Protein AF-A0AAV4A2F4-F1 (afdb_monomer_lite)

Radius of gyration: 17.82 Å; chains: 1; bounding box: 48×40×34 Å

Foldseek 3Di:
DDDDPVPPDDPVVVCVVVVPDDPVVLVVVLVVVVVQVVCVVPPHPVVCLVVCVVVDPDDPDCDSVNVVVVSVVSVVDPPVPSVVVSVPVVVDDD

pLDDT: mean 74.6, std 8.45, range [47.34, 90.25]

Sequence (94 aa):
MRISWTARKSNEEVMEMAEYKRSLLKTTRKRQLQFFGHINRADGIEKQILCGKICGTKGRGRHKIHSLNSYSTRKESPNNELIRELTTERNGRP

Secondary structure (DSSP, 8-state):
----GGG---HHHHHHHTT----HHHHHHHHHHHHHHHHHHHTHHHHHHHTTTT--SPPTTS-HHHHHHHHHHHHHS--HHHHHHHHHHHTT--

Organism: NCBI:txid259542

Structure (mmCIF, N/CA/C/O backbone):
data_AF-A0AAV4A2F4-F1
#
_entry.id   AF-A0AAV4A2F4-F1
#
loop_
_atom_site.group_PDB
_atom_site.id
_atom_site.type_symbol
_atom_site.label_atom_id
_atom_site.label_alt_id
_atom_site.label_comp_id
_atom_site.label_asym_id
_atom_site.label_entity_id
_atom_site.label_seq_id
_atom_site.pdbx_PDB_ins_code
_atom_site.Cartn_x
_atom_site.Cartn_y
_atom_site.Cartn_z
_atom_site.occupancy
_atom_site.B_iso_or_equiv
_atom_site.auth_seq_id
_atom_site.auth_comp_id
_atom_site.auth_asym_id
_atom_site.auth_atom_id
_atom_site.pdbx_PDB_model_num
ATOM 1 N N . MET A 1 1 ? -23.152 -13.925 11.053 1.00 70.31 1 MET A N 1
ATOM 2 C CA . MET A 1 1 ? -23.952 -12.688 11.193 1.00 70.31 1 MET A CA 1
ATOM 3 C C . MET A 1 1 ? -24.664 -12.414 9.874 1.00 70.31 1 MET A C 1
ATOM 5 O O . MET A 1 1 ? -23.986 -12.291 8.862 1.00 70.31 1 MET A O 1
ATOM 9 N N . ARG A 1 2 ? -26.003 -12.418 9.840 1.00 80.81 2 ARG A N 1
ATOM 10 C CA . ARG A 1 2 ? -26.785 -12.118 8.624 1.00 80.81 2 ARG A CA 1
ATOM 11 C C . ARG A 1 2 ? -27.315 -10.693 8.741 1.00 80.81 2 ARG A C 1
ATOM 13 O O . ARG A 1 2 ? -28.048 -10.402 9.677 1.00 80.81 2 ARG A O 1
ATOM 20 N N . ILE A 1 3 ? -26.921 -9.821 7.819 1.00 80.00 3 ILE A N 1
ATOM 21 C CA . ILE A 1 3 ? -27.353 -8.420 7.775 1.00 80.00 3 ILE A CA 1
ATOM 22 C C . ILE A 1 3 ? -28.304 -8.284 6.591 1.00 80.00 3 ILE A C 1
ATOM 24 O O . ILE A 1 3 ? -27.959 -8.664 5.473 1.00 80.00 3 ILE A O 1
ATOM 28 N N . SER A 1 4 ? -29.513 -7.786 6.842 1.00 85.69 4 SER A N 1
ATOM 29 C CA . SER A 1 4 ? -30.471 -7.485 5.778 1.00 85.69 4 SER A CA 1
ATOM 30 C C . SER A 1 4 ? -29.936 -6.355 4.895 1.00 85.69 4 SER A C 1
ATOM 32 O O . SER A 1 4 ? -29.487 -5.328 5.403 1.00 85.69 4 SER A O 1
ATOM 34 N N . TRP A 1 5 ? -30.028 -6.510 3.574 1.00 81.19 5 TRP A N 1
ATOM 35 C CA . TRP A 1 5 ? -29.654 -5.468 2.612 1.00 81.19 5 TRP A CA 1
ATOM 36 C C . TRP A 1 5 ? -30.557 -4.224 2.715 1.00 81.19 5 TRP A C 1
ATOM 38 O O . TRP A 1 5 ? -30.145 -3.126 2.348 1.00 81.19 5 TRP A O 1
ATOM 48 N N . THR A 1 6 ? -31.762 -4.368 3.277 1.00 90.25 6 THR A N 1
ATOM 49 C CA . THR A 1 6 ? -32.710 -3.272 3.533 1.00 90.25 6 THR A CA 1
ATOM 50 C C . THR A 1 6 ? -32.335 -2.447 4.768 1.00 90.25 6 THR A C 1
ATOM 52 O O . THR A 1 6 ? -32.819 -1.331 4.927 1.00 90.25 6 THR A O 1
ATOM 55 N N . ALA A 1 7 ? -31.459 -2.962 5.640 1.00 85.00 7 ALA A N 1
ATOM 56 C CA . ALA A 1 7 ? -31.115 -2.324 6.911 1.00 85.00 7 ALA A CA 1
ATOM 57 C C . ALA A 1 7 ? -30.270 -1.043 6.767 1.00 85.00 7 ALA A C 1
ATOM 59 O O . ALA A 1 7 ?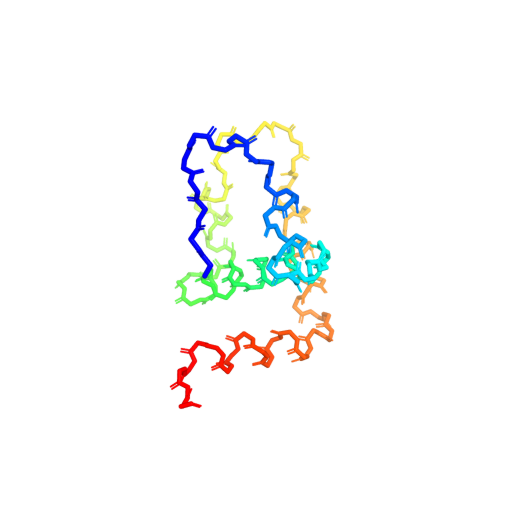 -30.104 -0.337 7.755 1.00 85.00 7 ALA A O 1
ATOM 60 N N . ARG A 1 8 ? -29.727 -0.750 5.569 1.00 84.31 8 ARG A N 1
ATOM 61 C CA . ARG A 1 8 ? -28.942 0.467 5.243 1.00 84.31 8 ARG A CA 1
ATOM 62 C C . ARG A 1 8 ? -27.877 0.828 6.297 1.00 84.31 8 ARG A C 1
ATOM 64 O O . ARG A 1 8 ? -27.647 2.002 6.566 1.00 84.31 8 ARG A O 1
ATOM 71 N N . LYS A 1 9 ? -27.222 -0.182 6.876 1.00 86.06 9 LYS A N 1
ATOM 72 C CA . LYS A 1 9 ? -26.176 0.010 7.888 1.00 86.06 9 LYS A CA 1
ATOM 73 C C . LYS A 1 9 ? -24.895 0.569 7.282 1.00 86.06 9 LYS A C 1
ATOM 75 O O . LYS A 1 9 ? -24.525 0.206 6.164 1.00 86.06 9 LYS A O 1
ATOM 80 N N . SER A 1 10 ? -24.210 1.423 8.036 1.00 85.50 10 SER A N 1
ATOM 81 C CA . SER A 1 10 ? -22.905 1.950 7.629 1.00 85.50 10 SER A CA 1
ATOM 82 C C . SER A 1 10 ? -21.804 0.897 7.807 1.00 85.50 10 SER A C 1
ATOM 84 O O . SER A 1 10 ? -21.923 -0.024 8.616 1.00 85.50 10 SER A O 1
ATOM 86 N N . ASN A 1 11 ? -20.702 1.027 7.065 1.00 82.62 11 ASN A N 1
ATOM 87 C CA . ASN A 1 11 ? -19.571 0.103 7.197 1.00 82.62 11 ASN A CA 1
ATOM 88 C C . ASN A 1 11 ? -18.973 0.118 8.616 1.00 82.62 11 ASN A C 1
ATOM 90 O O . ASN A 1 11 ? -18.531 -0.929 9.084 1.00 82.62 11 ASN A O 1
ATOM 94 N N . GLU A 1 12 ? -18.979 1.269 9.297 1.00 81.19 12 GLU A N 1
ATOM 95 C CA . GLU A 1 12 ? -18.567 1.400 10.700 1.00 81.19 12 GLU A CA 1
ATOM 96 C C . GLU A 1 12 ? -19.451 0.571 11.645 1.00 81.19 12 GLU A C 1
ATOM 98 O O . GLU A 1 12 ? -18.920 -0.250 12.390 1.00 81.19 12 GLU A O 1
ATOM 103 N N . GLU A 1 13 ? -20.781 0.697 11.565 1.00 84.94 13 GLU A N 1
ATOM 104 C CA . GLU A 1 13 ? -21.713 -0.060 12.424 1.00 84.94 13 GLU A CA 1
ATOM 105 C C . GLU A 1 13 ? -21.592 -1.573 12.222 1.00 84.94 13 GLU A C 1
ATOM 107 O O . GLU A 1 13 ? -21.711 -2.363 13.159 1.00 84.94 13 GLU A O 1
ATOM 112 N N . VAL A 1 14 ? -21.361 -1.996 10.978 1.00 83.19 14 VAL A N 1
ATOM 113 C CA . VAL A 1 14 ? -21.156 -3.409 10.653 1.00 83.19 14 VAL A CA 1
ATOM 114 C C . VAL A 1 14 ? -19.846 -3.925 11.250 1.00 83.19 14 VAL A C 1
ATOM 116 O O . VAL A 1 14 ? -19.795 -5.067 11.705 1.00 83.19 14 VAL A O 1
ATOM 119 N N . MET A 1 15 ? -18.795 -3.101 11.270 1.0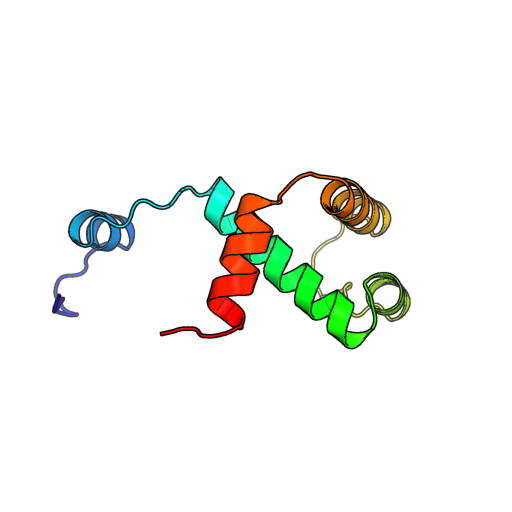0 81.50 15 MET A N 1
ATOM 120 C CA . MET A 1 15 ? -17.520 -3.458 11.896 1.00 81.50 15 MET A CA 1
ATOM 121 C C . MET A 1 15 ? -17.622 -3.517 13.420 1.00 81.50 15 MET A C 1
ATOM 123 O O . MET A 1 15 ? -17.056 -4.432 14.011 1.00 81.50 15 MET A O 1
ATOM 127 N N . GLU A 1 16 ? -18.350 -2.590 14.041 1.00 82.56 16 GLU A N 1
ATOM 128 C CA . GLU A 1 16 ? -18.591 -2.579 15.486 1.00 82.56 16 GLU A CA 1
ATOM 129 C C . GLU A 1 16 ? -19.396 -3.805 15.930 1.00 82.56 16 GLU A C 1
ATOM 131 O O . GLU A 1 16 ? -18.990 -4.510 16.848 1.00 82.56 16 GLU A O 1
ATOM 136 N N . MET A 1 17 ? -20.469 -4.138 15.206 1.00 81.88 17 MET A N 1
ATOM 137 C CA . MET A 1 17 ? -21.284 -5.328 15.474 1.00 81.88 17 MET A CA 1
ATOM 138 C C . MET A 1 17 ? -20.508 -6.641 15.284 1.00 81.88 17 MET A C 1
ATOM 140 O O . MET A 1 17 ? -20.804 -7.636 15.938 1.00 81.88 17 MET A O 1
ATOM 144 N N . ALA A 1 18 ? -19.519 -6.654 14.388 1.00 80.25 18 ALA A N 1
ATOM 145 C CA . ALA A 1 18 ? -18.619 -7.788 14.190 1.00 80.25 18 ALA A CA 1
ATOM 146 C C . ALA A 1 18 ? -17.412 -7.781 15.151 1.00 80.25 18 ALA A C 1
ATOM 148 O O . ALA A 1 18 ? -16.499 -8.587 14.966 1.00 80.25 18 ALA A O 1
ATOM 149 N N . GLU A 1 19 ? -17.368 -6.845 16.109 1.00 71.44 19 GLU A N 1
ATOM 150 C CA . GLU A 1 19 ? -16.257 -6.605 17.045 1.00 71.44 19 GLU A CA 1
ATOM 151 C C . GLU A 1 19 ? -14.891 -6.469 16.349 1.00 71.44 19 GLU A C 1
ATOM 153 O O . GLU A 1 19 ? -13.819 -6.756 16.893 1.00 71.44 19 GLU A O 1
ATOM 158 N N . TYR A 1 20 ? -14.911 -6.002 15.100 1.00 70.94 20 TYR A N 1
ATOM 159 C CA . TYR A 1 20 ? -13.747 -6.004 14.237 1.00 70.94 20 TYR A CA 1
ATOM 160 C C . TYR A 1 20 ? -12.908 -4.748 14.478 1.00 70.94 20 TYR A C 1
ATOM 162 O O . TYR A 1 20 ? -13.066 -3.714 13.823 1.00 70.94 20 TYR A O 1
ATOM 170 N N . LYS A 1 21 ? -11.958 -4.835 15.412 1.00 68.25 21 LYS A N 1
ATOM 171 C CA . LYS A 1 21 ? -11.025 -3.740 15.715 1.00 68.25 21 LYS A CA 1
ATOM 172 C C . LYS A 1 21 ? -10.034 -3.525 14.562 1.00 68.25 21 LYS A C 1
ATOM 174 O O . LYS A 1 21 ? -8.991 -4.177 14.479 1.00 68.25 21 LYS A O 1
ATOM 179 N N . ARG A 1 22 ? -10.317 -2.570 13.665 1.00 65.50 22 ARG A N 1
ATOM 180 C CA . ARG A 1 22 ? -9.338 -2.109 12.663 1.00 65.50 22 ARG A CA 1
ATOM 181 C C . ARG A 1 22 ? -8.395 -1.083 13.272 1.00 65.50 22 ARG A C 1
ATOM 183 O O . ARG A 1 22 ? -8.745 0.077 13.434 1.00 65.50 22 ARG A O 1
ATOM 190 N N . SER A 1 23 ? -7.137 -1.465 13.464 1.00 78.56 23 SER A N 1
ATOM 191 C CA . SER A 1 23 ? -6.073 -0.461 13.470 1.00 78.56 23 SER A CA 1
ATOM 192 C C . SER A 1 23 ? -5.824 -0.025 12.025 1.00 78.56 23 SER A C 1
ATOM 194 O O . SER A 1 23 ? -5.343 -0.810 11.195 1.00 78.56 23 SER A O 1
ATOM 196 N N . LEU A 1 24 ? -6.178 1.222 11.703 1.00 76.25 24 LEU A N 1
ATOM 197 C CA . LEU A 1 24 ? -5.962 1.815 10.379 1.00 76.25 24 LEU A CA 1
ATOM 198 C C . LEU A 1 24 ? -4.485 1.727 9.968 1.00 76.25 24 LEU A C 1
ATOM 200 O O . LEU A 1 24 ? -4.173 1.359 8.832 1.00 76.25 24 LEU A O 1
ATOM 204 N N . LEU A 1 25 ? -3.575 1.984 10.911 1.00 78.94 25 LEU A N 1
ATOM 205 C CA . LEU A 1 25 ? -2.132 1.876 10.704 1.00 78.94 25 LEU A CA 1
ATOM 206 C C . LEU A 1 25 ? -1.704 0.432 10.427 1.00 78.94 25 LEU A C 1
ATOM 208 O O . LEU A 1 25 ? -0.991 0.196 9.449 1.00 78.94 25 LEU A O 1
ATOM 212 N N . LYS A 1 26 ? -2.181 -0.541 11.220 1.00 79.44 26 LYS A N 1
ATOM 213 C CA . LYS A 1 26 ? -1.872 -1.970 11.022 1.00 79.44 26 LYS A CA 1
ATOM 214 C C . LYS A 1 26 ? -2.359 -2.450 9.652 1.00 79.44 26 LYS A C 1
ATOM 216 O O . LYS A 1 26 ? -1.598 -3.047 8.894 1.00 79.44 26 LYS A O 1
ATOM 221 N N . THR A 1 27 ? -3.592 -2.100 9.287 1.00 82.50 27 THR A N 1
ATOM 222 C CA . THR A 1 27 ? -4.220 -2.486 8.011 1.00 82.50 27 THR A CA 1
ATOM 223 C C . THR A 1 27 ? -3.510 -1.858 6.812 1.00 82.50 27 THR A C 1
ATOM 225 O O . THR A 1 27 ? -3.209 -2.537 5.829 1.00 82.50 27 THR A O 1
ATOM 228 N N . THR A 1 28 ? -3.195 -0.564 6.894 1.00 82.88 28 THR A N 1
ATOM 229 C CA . THR A 1 28 ? -2.479 0.157 5.833 1.00 82.88 28 THR A CA 1
ATOM 230 C C . THR A 1 28 ? -1.082 -0.418 5.636 1.00 82.88 28 THR A C 1
ATOM 232 O O . THR A 1 28 ? -0.665 -0.682 4.507 1.00 82.88 28 THR A O 1
ATOM 235 N N . ARG A 1 29 ? -0.373 -0.688 6.736 1.00 80.56 29 ARG A N 1
ATOM 236 C CA . ARG A 1 29 ? 0.966 -1.275 6.709 1.00 80.56 29 ARG A CA 1
ATOM 237 C C . ARG A 1 29 ? 0.953 -2.700 6.152 1.00 80.56 29 ARG A C 1
ATOM 239 O O . ARG A 1 29 ? 1.798 -3.016 5.318 1.00 80.56 29 ARG A O 1
ATOM 246 N N . LYS A 1 30 ? -0.039 -3.514 6.522 1.00 83.44 30 LYS A N 1
ATOM 247 C CA . LYS A 1 30 ? -0.254 -4.867 5.988 1.00 83.44 30 LYS A CA 1
ATOM 248 C C . LYS A 1 30 ? -0.421 -4.857 4.465 1.00 83.44 30 LYS A C 1
ATOM 250 O O . LYS A 1 30 ? 0.303 -5.556 3.760 1.00 83.44 30 LYS A O 1
ATOM 255 N N . ARG A 1 31 ? -1.305 -3.998 3.943 1.00 83.94 31 ARG A N 1
ATOM 256 C CA . ARG A 1 31 ? -1.533 -3.837 2.493 1.00 83.94 31 ARG A CA 1
ATOM 257 C C . ARG A 1 31 ? -0.273 -3.384 1.754 1.00 83.94 31 ARG A C 1
ATOM 259 O O . ARG A 1 31 ? 0.054 -3.922 0.700 1.00 83.94 31 ARG A O 1
ATOM 266 N N . GLN A 1 32 ? 0.461 -2.427 2.323 1.00 82.88 32 GLN A N 1
ATOM 267 C CA . GLN A 1 32 ? 1.730 -1.954 1.759 1.00 82.88 32 GLN A CA 1
ATOM 268 C C . GLN A 1 32 ? 2.769 -3.082 1.679 1.00 82.88 32 GLN A C 1
ATOM 270 O O . GLN A 1 32 ? 3.394 -3.260 0.639 1.00 82.88 32 GLN A O 1
ATOM 275 N N . LEU A 1 33 ? 2.922 -3.883 2.738 1.00 82.50 33 LEU A N 1
ATOM 276 C CA . LEU A 1 33 ? 3.842 -5.025 2.756 1.00 82.50 33 LEU A CA 1
ATOM 277 C C . LEU A 1 33 ? 3.436 -6.122 1.761 1.00 82.50 33 LEU A C 1
ATOM 279 O O . LEU A 1 33 ? 4.295 -6.672 1.077 1.00 82.50 33 LEU A O 1
ATOM 283 N N . GLN A 1 34 ? 2.140 -6.418 1.623 1.00 84.31 34 GLN A N 1
ATOM 284 C CA . GLN A 1 34 ? 1.650 -7.368 0.619 1.00 84.31 34 GLN A CA 1
ATOM 285 C C . GLN A 1 34 ? 1.983 -6.916 -0.807 1.00 84.31 34 GLN A C 1
ATOM 287 O O . GLN A 1 34 ? 2.478 -7.726 -1.594 1.00 84.31 34 GLN A O 1
ATOM 292 N N . PHE A 1 35 ? 1.770 -5.632 -1.107 1.00 82.94 35 PHE A N 1
ATOM 293 C CA . PHE A 1 35 ? 2.110 -5.018 -2.390 1.00 82.94 35 PHE A CA 1
ATOM 294 C C . PHE A 1 35 ? 3.613 -5.087 -2.678 1.00 82.94 35 PHE A C 1
ATOM 296 O O . PHE A 1 35 ? 4.019 -5.560 -3.737 1.00 82.94 35 PHE A O 1
ATOM 303 N N . PHE A 1 36 ? 4.451 -4.709 -1.712 1.00 78.88 36 PHE A N 1
ATOM 304 C CA . PHE A 1 36 ? 5.905 -4.807 -1.853 1.00 78.88 36 PHE A CA 1
ATOM 305 C C . PHE A 1 36 ? 6.386 -6.250 -2.007 1.00 78.88 36 PHE A C 1
ATOM 307 O O . PHE A 1 36 ? 7.249 -6.530 -2.835 1.00 78.88 36 PHE A O 1
ATOM 314 N N . GLY A 1 37 ? 5.783 -7.187 -1.277 1.00 81.50 37 GLY A N 1
ATOM 315 C CA . GLY A 1 37 ? 6.043 -8.608 -1.456 1.00 81.50 37 GLY A CA 1
ATOM 316 C C . GLY A 1 37 ? 5.647 -9.112 -2.847 1.00 81.50 37 GLY A C 1
ATOM 317 O O . GLY A 1 37 ? 6.323 -9.985 -3.381 1.00 81.50 37 GLY A O 1
ATOM 318 N N . HIS A 1 38 ? 4.563 -8.607 -3.437 1.00 82.50 38 HIS A N 1
ATOM 319 C CA . HIS A 1 38 ? 4.177 -8.950 -4.809 1.00 82.50 38 HIS A CA 1
ATOM 320 C C . HIS A 1 38 ? 5.187 -8.398 -5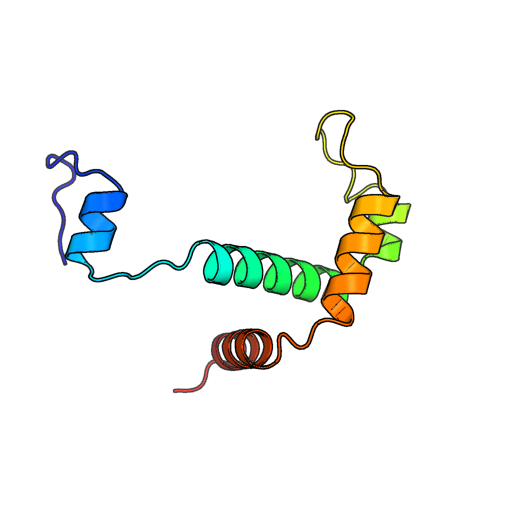.824 1.00 82.50 38 HIS A C 1
ATOM 322 O O . HIS A 1 38 ? 5.681 -9.150 -6.657 1.00 82.50 38 HIS A O 1
ATOM 328 N N . ILE A 1 39 ? 5.574 -7.126 -5.680 1.00 80.38 39 ILE A N 1
ATOM 329 C CA . ILE A 1 39 ? 6.595 -6.489 -6.521 1.00 80.38 39 ILE A CA 1
ATOM 330 C C . ILE A 1 39 ? 7.917 -7.263 -6.485 1.00 80.38 39 ILE A C 1
ATOM 332 O O . ILE A 1 39 ? 8.496 -7.521 -7.536 1.00 80.38 39 ILE A O 1
ATOM 336 N N . ASN A 1 40 ? 8.379 -7.654 -5.294 1.00 80.31 40 ASN A N 1
ATOM 337 C CA . ASN A 1 40 ? 9.640 -8.382 -5.134 1.00 80.31 40 ASN A CA 1
ATOM 338 C C . ASN A 1 40 ? 9.643 -9.770 -5.766 1.00 80.31 40 ASN A C 1
ATOM 340 O O . ASN A 1 40 ? 10.689 -10.205 -6.225 1.00 80.31 40 ASN A O 1
ATOM 344 N N . ARG A 1 41 ? 8.502 -10.466 -5.782 1.00 83.19 41 ARG A N 1
ATOM 345 C CA . ARG A 1 41 ? 8.395 -11.790 -6.416 1.00 83.19 41 ARG A CA 1
ATOM 346 C C . ARG A 1 41 ? 8.314 -11.718 -7.936 1.00 83.19 41 ARG A C 1
ATOM 348 O O . ARG A 1 41 ? 8.633 -12.700 -8.587 1.00 83.19 41 ARG A O 1
ATOM 355 N N . ALA A 1 42 ? 7.831 -10.601 -8.473 1.00 80.75 42 ALA A N 1
ATOM 356 C CA . ALA A 1 42 ? 7.765 -10.392 -9.908 1.00 80.75 42 ALA A CA 1
ATOM 357 C C . ALA A 1 42 ? 9.135 -9.957 -10.446 1.00 80.75 42 ALA A C 1
ATOM 359 O O . ALA A 1 42 ? 9.913 -10.770 -10.919 1.00 80.75 42 ALA A O 1
ATOM 360 N N . ASP A 1 43 ? 9.426 -8.663 -10.348 1.00 81.31 43 ASP A N 1
ATOM 361 C CA . ASP A 1 43 ? 10.496 -8.007 -11.106 1.00 81.31 43 ASP A CA 1
ATOM 362 C C . ASP A 1 43 ? 11.329 -7.044 -10.241 1.00 81.31 43 ASP A C 1
ATOM 364 O O . ASP A 1 43 ? 12.238 -6.377 -10.733 1.00 81.31 43 ASP A O 1
ATOM 368 N N . GLY A 1 44 ? 10.995 -6.920 -8.953 1.00 79.00 44 GLY A N 1
ATOM 369 C CA . GLY A 1 44 ? 11.545 -5.891 -8.078 1.00 79.00 44 GLY A CA 1
ATOM 370 C C . GLY A 1 44 ? 10.984 -4.4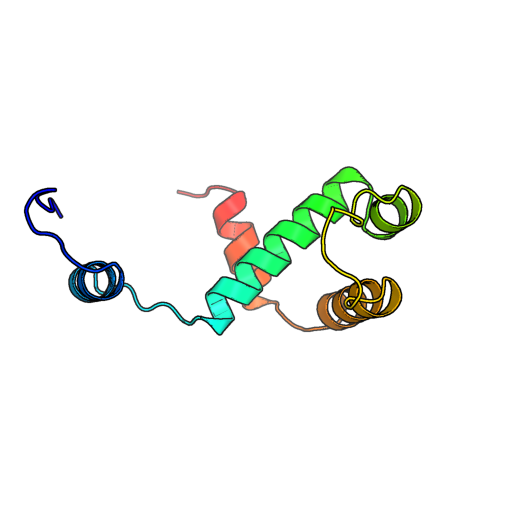95 -8.374 1.00 79.00 44 GLY A C 1
ATOM 371 O O . GLY A 1 44 ? 10.349 -4.233 -9.399 1.00 79.00 44 GLY A O 1
ATOM 372 N N . ILE A 1 45 ? 11.180 -3.566 -7.433 1.00 76.62 45 ILE A N 1
ATOM 373 C CA . ILE A 1 45 ? 10.616 -2.213 -7.558 1.00 76.62 45 ILE A CA 1
ATOM 374 C C . ILE A 1 45 ? 11.349 -1.379 -8.613 1.00 76.62 45 ILE A C 1
ATOM 376 O O . ILE A 1 45 ? 10.735 -0.545 -9.270 1.00 76.62 45 ILE A O 1
ATOM 380 N N . GLU A 1 46 ? 12.643 -1.633 -8.799 1.00 75.69 46 GLU A N 1
ATOM 381 C CA . GLU A 1 46 ? 13.521 -0.909 -9.721 1.00 75.69 46 GLU A CA 1
ATOM 382 C C . GLU A 1 46 ? 13.038 -1.068 -11.161 1.00 75.69 46 GLU A C 1
ATOM 384 O O . GLU A 1 46 ? 12.756 -0.077 -11.830 1.00 75.69 46 GLU A O 1
ATOM 389 N N . LYS A 1 47 ? 12.793 -2.307 -11.601 1.00 76.88 47 LYS A N 1
ATOM 390 C CA . LYS A 1 47 ? 12.242 -2.602 -12.929 1.00 76.88 47 LYS A CA 1
ATOM 391 C C . LYS A 1 47 ? 10.840 -2.019 -13.117 1.00 76.88 47 LYS A C 1
ATOM 393 O O . LYS A 1 47 ? 10.534 -1.494 -14.180 1.00 76.88 47 LYS A O 1
ATOM 398 N N . GLN A 1 48 ? 9.991 -2.024 -12.088 1.00 73.75 48 GLN A N 1
ATOM 399 C CA . GLN A 1 48 ? 8.650 -1.422 -12.166 1.00 73.75 48 GLN A CA 1
ATOM 400 C C . GLN A 1 48 ? 8.684 0.116 -12.269 1.00 73.75 48 GLN A C 1
ATOM 402 O O . GLN A 1 48 ? 7.806 0.712 -12.899 1.00 73.75 48 GLN A O 1
ATOM 407 N N . ILE A 1 49 ? 9.693 0.761 -11.672 1.00 73.62 49 ILE A N 1
ATOM 408 C CA . ILE A 1 49 ? 9.933 2.207 -11.782 1.00 73.62 49 ILE A CA 1
ATOM 409 C C . ILE A 1 49 ? 10.533 2.553 -13.149 1.00 73.62 49 ILE A C 1
ATOM 411 O O . ILE A 1 49 ? 10.086 3.517 -13.772 1.00 73.62 49 ILE A O 1
ATOM 415 N N . LEU A 1 50 ? 11.502 1.766 -13.624 1.00 73.06 50 LEU A N 1
ATOM 416 C CA . LEU A 1 50 ? 12.157 1.946 -14.923 1.00 73.06 50 LEU A CA 1
ATOM 417 C C . LEU A 1 50 ? 11.189 1.711 -16.089 1.00 73.06 50 LEU A C 1
ATOM 419 O O . LEU A 1 50 ? 11.137 2.517 -17.011 1.00 73.06 50 LEU A O 1
ATOM 423 N N . CYS A 1 51 ? 10.353 0.672 -16.015 1.00 73.50 51 CYS A N 1
ATOM 424 C CA . CYS A 1 51 ? 9.338 0.373 -17.029 1.00 73.50 51 CYS A CA 1
ATOM 425 C C . CYS A 1 51 ? 8.090 1.267 -16.937 1.00 73.50 51 CYS A C 1
ATOM 427 O O . CYS A 1 51 ? 7.111 1.005 -17.630 1.00 73.50 51 CYS A O 1
ATOM 429 N N . GLY A 1 52 ? 8.058 2.261 -16.041 1.00 67.25 52 GLY A N 1
ATOM 430 C CA . GLY A 1 52 ? 6.905 3.151 -15.884 1.00 67.25 52 GLY A CA 1
ATOM 431 C C . GLY A 1 52 ? 5.616 2.453 -15.430 1.00 67.25 52 GLY A C 1
ATOM 432 O O . GLY A 1 52 ? 4.564 3.075 -15.425 1.00 67.25 52 GLY A O 1
ATOM 433 N N . LYS A 1 53 ? 5.663 1.190 -14.991 1.00 67.12 53 LYS A N 1
ATOM 434 C CA . LYS A 1 53 ? 4.483 0.433 -14.532 1.00 67.12 53 LYS A CA 1
ATOM 435 C C . LYS A 1 53 ? 3.916 0.971 -13.213 1.00 67.12 53 LYS A C 1
ATOM 437 O O . LYS A 1 53 ? 2.729 0.834 -12.935 1.00 67.12 53 LYS A O 1
ATOM 442 N N . ILE A 1 54 ? 4.754 1.631 -12.409 1.00 64.19 54 ILE A N 1
ATOM 443 C CA . ILE A 1 54 ? 4.322 2.410 -11.233 1.00 64.19 54 ILE A CA 1
ATOM 444 C C . ILE A 1 54 ? 3.788 3.801 -11.634 1.00 64.19 54 ILE A C 1
ATOM 446 O O . ILE A 1 54 ? 3.044 4.419 -10.867 1.00 64.19 54 ILE A O 1
ATOM 450 N N . CYS A 1 55 ? 4.095 4.272 -12.847 1.00 55.03 55 CYS A N 1
ATOM 451 C CA . CYS A 1 55 ? 3.518 5.475 -13.444 1.00 55.03 55 CYS A CA 1
ATOM 452 C C . CYS A 1 55 ? 2.129 5.159 -14.026 1.00 55.03 55 CYS A C 1
ATOM 454 O O . CYS A 1 55 ? 1.924 5.157 -15.233 1.00 55.03 55 CYS A O 1
ATOM 456 N N . GLY A 1 56 ? 1.155 4.888 -13.159 1.00 61.44 56 GLY A N 1
ATOM 457 C CA . GLY A 1 56 ? -0.250 5.039 -13.546 1.00 61.44 56 GLY A CA 1
ATOM 458 C C . GLY A 1 56 ? -0.627 6.520 -13.667 1.00 61.44 56 GLY A C 1
ATOM 459 O O . GLY A 1 56 ? 0.155 7.392 -13.289 1.00 61.44 56 GLY A O 1
ATOM 460 N N . THR A 1 57 ? -1.862 6.791 -14.093 1.00 57.88 57 THR A N 1
ATOM 461 C CA . THR A 1 57 ? -2.554 8.098 -14.201 1.00 57.88 57 THR A CA 1
ATOM 462 C C . THR A 1 57 ? -2.691 8.869 -12.871 1.00 57.88 57 THR A C 1
ATOM 464 O O . THR A 1 57 ? -3.638 9.619 -12.656 1.00 57.88 57 THR A O 1
ATOM 467 N N . LYS A 1 58 ? -1.796 8.652 -11.907 1.00 59.34 58 LYS A N 1
ATOM 468 C CA . LYS A 1 58 ? -1.742 9.393 -10.650 1.00 59.34 58 LYS A CA 1
ATOM 469 C C . LYS A 1 58 ? -1.119 10.755 -10.939 1.00 59.34 58 LYS A C 1
ATOM 471 O O . LYS A 1 58 ? -0.035 10.828 -11.509 1.00 59.34 58 LYS A O 1
ATOM 476 N N . GLY A 1 59 ? -1.834 11.817 -10.566 1.00 62.66 59 GLY A N 1
ATOM 477 C CA . GLY A 1 59 ? -1.443 13.202 -10.828 1.00 62.66 59 GLY A CA 1
ATOM 478 C C . GLY A 1 59 ? -0.018 13.534 -10.372 1.00 62.66 59 GLY A C 1
ATOM 479 O O . GLY A 1 59 ? 0.549 12.872 -9.496 1.00 62.66 59 GLY A O 1
ATOM 480 N N . ARG A 1 60 ? 0.563 14.580 -10.979 1.00 60.41 60 ARG A N 1
ATOM 481 C CA . ARG A 1 60 ? 1.870 15.140 -10.593 1.00 60.41 60 ARG A CA 1
ATOM 482 C C . ARG A 1 60 ? 1.892 15.326 -9.068 1.00 60.41 60 ARG A C 1
ATOM 484 O O . ARG A 1 60 ? 1.027 16.008 -8.533 1.00 60.41 60 ARG A O 1
ATOM 491 N N . GLY A 1 61 ? 2.841 14.697 -8.370 1.00 61.00 61 GLY A N 1
ATOM 492 C CA . GLY A 1 61 ? 2.980 14.897 -6.922 1.00 61.00 61 GLY A CA 1
ATOM 493 C C . GLY A 1 61 ? 3.761 13.824 -6.166 1.00 61.00 61 GLY A C 1
ATOM 494 O O . GLY A 1 61 ? 4.592 14.162 -5.330 1.00 61.00 61 GLY A O 1
ATOM 495 N N . ARG A 1 62 ? 3.586 12.526 -6.461 1.00 63.88 62 ARG A N 1
ATOM 496 C CA . ARG A 1 62 ? 4.430 11.494 -5.823 1.00 63.88 62 ARG A CA 1
ATOM 497 C C . ARG A 1 62 ? 5.663 11.219 -6.676 1.00 63.88 62 ARG A C 1
ATOM 499 O O . ARG A 1 62 ? 5.631 10.401 -7.590 1.00 63.88 62 ARG A O 1
ATOM 506 N N . HIS A 1 63 ? 6.751 11.918 -6.362 1.00 69.06 63 HIS A N 1
ATOM 507 C CA . HIS A 1 63 ? 8.035 11.771 -7.046 1.00 69.06 63 HIS A CA 1
ATOM 508 C C . HIS A 1 63 ? 8.493 10.300 -7.030 1.00 69.06 63 HIS A C 1
ATOM 510 O O . HIS A 1 63 ? 8.393 9.626 -6.002 1.00 69.06 63 HIS A O 1
ATOM 516 N N . LYS A 1 64 ? 9.035 9.803 -8.154 1.00 71.31 64 LYS A N 1
ATOM 517 C CA . LYS A 1 64 ? 9.582 8.432 -8.263 1.00 71.31 64 LYS A CA 1
ATOM 518 C C . LYS A 1 64 ? 10.592 8.132 -7.146 1.00 71.31 64 LYS A C 1
ATOM 520 O O . LYS A 1 64 ? 10.520 7.076 -6.526 1.00 71.31 64 LYS A O 1
ATOM 525 N N . ILE A 1 65 ? 11.437 9.114 -6.824 1.00 73.31 65 ILE A N 1
ATOM 526 C CA . ILE A 1 65 ? 12.415 9.068 -5.727 1.00 73.31 65 ILE A CA 1
ATOM 527 C C . ILE A 1 65 ? 11.727 8.899 -4.369 1.00 73.31 65 ILE A C 1
ATOM 529 O O . ILE A 1 65 ? 12.134 8.059 -3.582 1.00 73.31 65 ILE A O 1
ATOM 533 N N . HIS A 1 66 ? 10.635 9.621 -4.103 1.00 76.81 66 HIS A N 1
ATOM 534 C CA 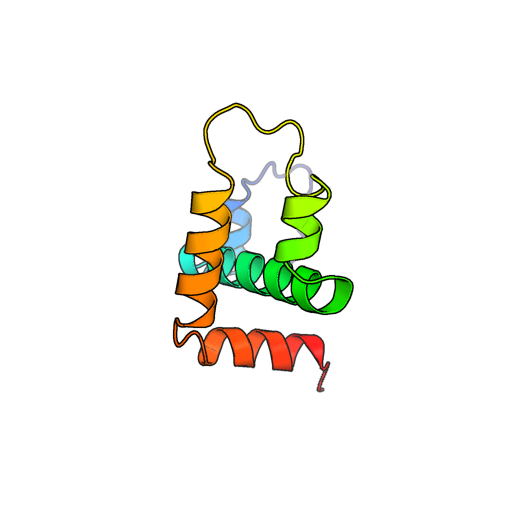. HIS A 1 66 ? 9.896 9.475 -2.846 1.00 76.81 66 HIS A CA 1
ATOM 535 C C . HIS A 1 66 ? 9.297 8.067 -2.699 1.00 76.81 66 HIS A C 1
ATOM 537 O O . HIS A 1 66 ? 9.311 7.485 -1.616 1.00 76.81 66 HIS A O 1
ATOM 543 N N . SER A 1 67 ? 8.791 7.487 -3.790 1.00 72.81 67 SER A N 1
ATOM 544 C CA . SER A 1 67 ? 8.322 6.098 -3.786 1.00 72.81 67 SER A CA 1
ATOM 545 C C . SER A 1 67 ? 9.457 5.110 -3.497 1.00 72.81 67 SER A C 1
ATOM 547 O O . SER A 1 67 ? 9.260 4.220 -2.669 1.00 72.81 67 SER A O 1
ATOM 549 N N . LEU A 1 68 ? 10.636 5.307 -4.096 1.00 77.19 68 LEU A N 1
ATOM 550 C CA . LEU A 1 68 ? 11.830 4.492 -3.849 1.00 77.19 68 LEU A CA 1
ATOM 551 C C . LEU A 1 68 ? 12.334 4.633 -2.401 1.00 77.19 68 LEU A C 1
ATOM 553 O O . LEU A 1 68 ? 12.513 3.634 -1.714 1.00 77.19 68 LEU A O 1
ATOM 557 N N . ASN A 1 69 ? 12.455 5.859 -1.891 1.00 80.19 69 ASN A N 1
ATOM 558 C CA . ASN A 1 69 ? 12.875 6.126 -0.514 1.00 80.19 69 ASN A CA 1
ATOM 559 C C . ASN A 1 69 ? 11.901 5.494 0.485 1.00 80.19 69 ASN A C 1
ATOM 561 O O . ASN A 1 69 ? 12.315 4.773 1.385 1.00 80.19 69 ASN A O 1
ATOM 565 N N . SER A 1 70 ? 10.588 5.655 0.268 1.00 77.69 70 SER A N 1
ATOM 566 C CA . SER A 1 70 ? 9.562 5.035 1.121 1.00 77.69 70 SER A CA 1
ATOM 567 C C . SER A 1 70 ? 9.611 3.503 1.129 1.00 77.69 70 SER A C 1
ATOM 569 O O . SER A 1 70 ? 9.111 2.871 2.064 1.00 77.69 70 SER A O 1
ATOM 571 N N . TYR A 1 71 ? 10.187 2.910 0.083 1.00 76.81 71 TYR A N 1
ATOM 572 C CA . TYR A 1 71 ? 10.421 1.482 -0.021 1.00 76.81 71 TYR A CA 1
ATOM 573 C C . TYR A 1 71 ? 11.686 1.058 0.730 1.00 76.81 71 TYR A C 1
ATOM 575 O O . TYR A 1 71 ? 11.602 0.142 1.545 1.00 76.81 71 TYR A O 1
ATOM 583 N N . SER A 1 72 ? 12.812 1.748 0.527 1.00 79.38 72 SER A N 1
ATOM 584 C CA . SER A 1 72 ? 14.076 1.481 1.232 1.00 79.38 72 SER A CA 1
ATOM 585 C C . SER A 1 72 ? 13.928 1.629 2.746 1.00 79.38 72 SER A C 1
ATOM 587 O O . SER A 1 72 ? 14.174 0.674 3.477 1.00 79.38 72 SER A O 1
ATOM 589 N N . THR A 1 73 ? 13.347 2.739 3.216 1.00 80.56 73 THR A N 1
ATOM 590 C CA . THR A 1 73 ? 13.075 2.959 4.650 1.00 80.56 73 THR A CA 1
ATOM 591 C C . THR A 1 73 ? 12.230 1.836 5.258 1.00 80.56 73 THR A C 1
ATOM 593 O O . THR A 1 73 ? 12.359 1.488 6.430 1.00 80.56 73 THR A O 1
ATOM 596 N N . ARG A 1 74 ? 11.329 1.241 4.468 1.00 72.56 74 ARG A N 1
ATOM 597 C CA . ARG A 1 74 ? 10.441 0.177 4.941 1.00 72.56 74 ARG A CA 1
ATOM 598 C C . ARG A 1 74 ? 11.066 -1.209 4.868 1.00 72.56 74 ARG A C 1
ATOM 600 O O . ARG A 1 74 ? 10.701 -2.042 5.693 1.00 72.56 74 ARG A O 1
ATOM 607 N N . LYS A 1 75 ? 11.971 -1.449 3.915 1.00 70.06 75 LYS A N 1
ATOM 608 C CA . LYS A 1 75 ? 12.838 -2.634 3.909 1.00 70.06 75 LYS A CA 1
ATOM 609 C C . LYS A 1 75 ? 13.679 -2.693 5.184 1.00 70.06 75 LYS A C 1
ATOM 611 O O . LYS A 1 75 ? 13.829 -3.767 5.746 1.00 70.06 75 LYS A O 1
ATOM 616 N N . GLU A 1 76 ? 14.175 -1.543 5.629 1.00 70.38 76 GLU A N 1
ATOM 617 C CA . GLU A 1 76 ? 15.018 -1.396 6.823 1.00 70.38 76 GLU A CA 1
ATOM 618 C C . GLU A 1 76 ? 14.215 -1.382 8.135 1.00 70.38 76 GLU A C 1
ATOM 620 O O . GLU A 1 76 ? 14.753 -1.646 9.206 1.00 70.38 76 GLU A O 1
ATOM 625 N N . SER A 1 77 ? 12.910 -1.095 8.073 1.00 68.50 77 SER A N 1
ATOM 626 C CA . SER A 1 77 ? 12.050 -1.061 9.259 1.00 68.50 77 SER A CA 1
ATOM 627 C C . SER A 1 77 ? 11.849 -2.464 9.856 1.00 68.50 77 SER A C 1
ATOM 629 O O . SER A 1 77 ? 11.455 -3.376 9.122 1.00 68.50 77 SER A O 1
ATOM 631 N N . PRO A 1 78 ? 11.952 -2.636 11.189 1.00 63.97 78 PRO A N 1
ATOM 632 C CA . PRO A 1 78 ? 11.748 -3.917 11.860 1.00 63.97 78 PRO A CA 1
ATOM 633 C C . PRO A 1 78 ? 10.246 -4.217 11.984 1.00 63.97 78 PRO A C 1
ATOM 635 O O . PRO A 1 78 ? 9.660 -4.206 13.060 1.00 63.97 78 PRO A O 1
ATOM 638 N N . ASN A 1 79 ? 9.574 -4.474 10.861 1.00 66.44 79 ASN A N 1
ATOM 639 C CA . ASN A 1 79 ? 8.168 -4.892 10.825 1.00 66.44 79 ASN A CA 1
ATOM 640 C C . ASN A 1 79 ? 8.023 -6.407 11.033 1.00 66.44 79 ASN A C 1
ATOM 642 O O . ASN A 1 79 ? 7.225 -7.057 10.360 1.00 66.44 79 ASN A O 1
ATOM 646 N N . ASN A 1 80 ? 8.805 -6.981 11.945 1.00 64.19 80 ASN A N 1
ATOM 647 C CA . ASN A 1 80 ? 8.978 -8.428 12.049 1.00 64.19 80 ASN A CA 1
ATOM 648 C C . ASN A 1 80 ? 7.666 -9.147 12.387 1.00 64.19 80 ASN A C 1
ATOM 650 O O . ASN A 1 80 ? 7.383 -10.183 11.798 1.00 64.19 80 ASN A O 1
ATOM 654 N N . GLU A 1 81 ? 6.828 -8.581 13.258 1.00 73.88 81 GLU A N 1
ATOM 655 C CA . GLU A 1 81 ? 5.532 -9.168 13.633 1.00 73.88 81 GLU A CA 1
ATOM 656 C C . GLU A 1 81 ? 4.533 -9.172 12.475 1.00 73.88 81 GLU A C 1
ATOM 658 O O . GLU A 1 81 ? 3.972 -10.209 12.144 1.00 73.88 81 GLU A O 1
ATOM 663 N N . LEU A 1 82 ? 4.369 -8.042 11.783 1.00 75.62 82 LEU A N 1
ATOM 664 C CA . LEU A 1 82 ? 3.473 -7.938 10.627 1.00 75.62 82 LEU A CA 1
ATOM 665 C C . LEU A 1 82 ? 3.939 -8.777 9.442 1.00 75.62 82 LEU A C 1
ATOM 667 O O . LEU A 1 82 ? 3.121 -9.313 8.698 1.00 75.62 82 LEU A O 1
ATOM 671 N N . ILE A 1 83 ? 5.255 -8.870 9.244 1.00 72.00 83 ILE A N 1
ATOM 672 C CA . ILE A 1 83 ? 5.840 -9.742 8.231 1.00 72.00 83 ILE A CA 1
ATOM 673 C C . ILE A 1 83 ? 5.569 -11.200 8.610 1.00 72.00 83 ILE A C 1
ATOM 675 O O . ILE A 1 83 ? 5.092 -11.941 7.757 1.00 72.00 83 ILE A O 1
ATOM 679 N N . ARG A 1 84 ? 5.778 -11.604 9.871 1.00 71.06 84 ARG A N 1
ATOM 680 C CA . ARG A 1 84 ? 5.452 -12.952 10.370 1.00 71.06 84 ARG A CA 1
ATOM 681 C C . ARG A 1 84 ? 3.972 -13.280 10.180 1.00 71.06 84 ARG A C 1
ATOM 683 O O . ARG A 1 84 ? 3.696 -14.270 9.518 1.00 71.06 84 ARG A O 1
ATOM 690 N N . GLU A 1 85 ? 3.058 -12.415 10.628 1.00 76.62 85 GLU A N 1
ATOM 691 C CA . GLU A 1 85 ? 1.603 -12.554 10.433 1.00 76.62 85 GLU A CA 1
ATOM 692 C C . GLU A 1 85 ? 1.240 -12.736 8.946 1.00 76.62 85 GLU A C 1
ATOM 694 O O . GLU A 1 85 ? 0.496 -13.637 8.569 1.00 76.62 85 GLU A O 1
ATOM 699 N N . LEU A 1 86 ? 1.812 -11.918 8.059 1.00 71.94 86 LEU A N 1
ATOM 700 C CA . LEU A 1 86 ? 1.589 -12.034 6.614 1.00 71.94 86 LEU A CA 1
ATOM 701 C C . LEU A 1 86 ? 2.163 -13.312 6.000 1.00 71.94 86 LEU A C 1
ATOM 703 O O . LEU A 1 86 ? 1.688 -13.759 4.954 1.00 71.94 86 LEU A O 1
ATOM 707 N N . THR A 1 87 ? 3.219 -13.855 6.596 1.00 66.69 87 THR A N 1
ATOM 708 C CA . THR A 1 87 ? 3.884 -15.069 6.121 1.00 66.69 87 THR A CA 1
ATOM 709 C C . THR A 1 87 ? 3.113 -16.301 6.589 1.00 66.69 87 THR A C 1
ATOM 711 O O . THR A 1 87 ? 2.910 -17.219 5.799 1.00 66.69 87 THR A O 1
ATOM 714 N N . THR A 1 88 ? 2.601 -16.290 7.824 1.00 73.31 88 THR A N 1
ATOM 715 C CA . THR A 1 88 ? 1.749 -17.353 8.374 1.00 73.31 88 THR A CA 1
ATOM 716 C C . THR A 1 88 ? 0.399 -17.423 7.664 1.00 73.31 88 THR A C 1
ATOM 718 O O . THR A 1 88 ? -0.014 -18.508 7.277 1.00 73.31 88 THR A O 1
ATOM 721 N N . GLU A 1 89 ? -0.246 -16.282 7.397 1.00 71.88 89 GLU A N 1
ATOM 722 C CA . GLU A 1 89 ? -1.513 -16.228 6.647 1.00 71.88 89 GLU A CA 1
ATOM 723 C C . GLU A 1 89 ? -1.375 -16.732 5.200 1.00 71.88 89 GLU A C 1
ATOM 725 O O . GLU A 1 89 ? -2.288 -17.351 4.662 1.00 71.88 89 GLU A O 1
ATOM 730 N N . ARG A 1 90 ? -0.234 -16.467 4.548 1.00 63.50 90 ARG A N 1
ATOM 731 C CA . ARG A 1 90 ? 0.029 -16.899 3.163 1.00 63.50 90 ARG A CA 1
ATOM 732 C C . ARG A 1 90 ? 0.345 -18.377 3.042 1.00 63.50 90 ARG A C 1
ATOM 734 O O . ARG A 1 90 ? -0.035 -18.991 2.053 1.00 63.50 90 ARG A O 1
ATOM 741 N N . ASN A 1 91 ? 1.077 -18.911 4.011 1.00 66.06 91 ASN A N 1
ATOM 742 C CA . ASN A 1 91 ? 1.520 -20.297 3.993 1.00 66.06 91 ASN A CA 1
ATOM 743 C C . ASN A 1 91 ? 0.443 -21.263 4.489 1.00 66.06 91 ASN A C 1
ATOM 745 O O . ASN A 1 91 ? 0.779 -22.426 4.679 1.00 66.06 91 ASN A O 1
ATOM 749 N N . GLY A 1 92 ? -0.795 -20.776 4.692 1.00 64.81 92 GLY A N 1
ATOM 750 C CA . GLY A 1 92 ? -1.992 -21.562 4.977 1.00 64.81 92 GLY A CA 1
ATOM 751 C C . GLY A 1 92 ? -1.688 -22.740 5.885 1.00 64.81 92 GLY A C 1
ATOM 752 O O . GLY A 1 92 ? -1.513 -23.853 5.400 1.00 64.81 92 GLY A O 1
ATOM 753 N N . ARG A 1 93 ? -1.567 -22.507 7.189 1.00 47.34 93 ARG A N 1
ATOM 754 C CA . ARG A 1 93 ? -1.521 -23.627 8.130 1.00 47.34 93 ARG A CA 1
ATOM 755 C C . ARG A 1 93 ? -2.859 -23.771 8.846 1.00 47.34 93 ARG A C 1
ATOM 757 O O . ARG A 1 93 ? -3.588 -22.781 8.864 1.00 47.34 93 ARG A O 1
ATOM 764 N N . PRO A 1 94 ? -3.189 -24.997 9.300 1.00 53.12 94 PRO A N 1
ATOM 765 C CA . PRO A 1 94 ? -4.511 -25.327 9.826 1.00 53.12 94 PRO A CA 1
ATOM 766 C C . PRO A 1 94 ? -4.974 -24.345 10.899 1.00 53.12 94 PRO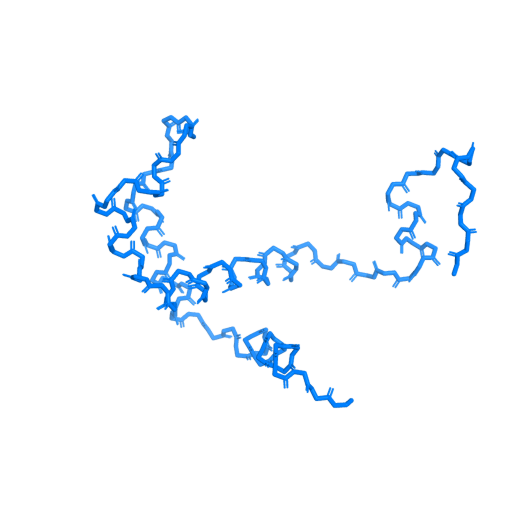 A C 1
ATOM 768 O O . PRO A 1 94 ? -4.104 -23.829 11.640 1.00 53.12 94 PRO A O 1
#